Protein AF-A5AD44-F1 (afdb_monomer_lite)

Radius of gyration: 29.24 Å; chains: 1; bounding box: 68×77×28 Å

Organism: Vitis vinifera (NCBI:txid29760)

InterPro domains:
  IPR006569 CID domain [PS51391] (56-116)
  IPR008942 ENTH/VHS [G3DSA:1.25.40.90] (50-111)
  IPR008942 ENTH/VHS [SSF48464] (55-107)
  IPR045154 Protein PCF11-like [PTHR15921] (13-108)

Foldseek 3Di:
DDDDDDDPDDDDDDDDDDDDDDDDDDDDDDPPDDDDPPPPPPPCPPVVVVVVVVVVLVVLLVVLLVLLVVPPDPDPVSVVVNVVSCVVPVVSVVSSVVSVVVSVVVVVVVVVVVVD

pLDDT: mean 72.61, std 21.58, range [38.28, 97.81]

Secondary structure (DSSP, 8-state):
--------------------------------------------THHHHHHHHHHHHHHHHHHHHHHHHH-SS--HHHHHHHHHHHHH-GGGHHHHHHHHHHHHHHHHHHHHHHT-

Sequence (116 aa):
MESSRRSFDRSREPGFKKPRLAEEAERGPNPNGRPLKTNERDVDRDDLGRGLYQQQHQELVTQYKTALAELTFNSKPIITNLTIIAGENLHAAKAIAATVCTNILELCIHRVVVLN

Structure (mmCIF, N/CA/C/O backbone):
data_AF-A5AD44-F1
#
_entry.id   AF-A5AD44-F1
#
loop_
_atom_site.group_PDB
_atom_site.id
_atom_site.type_symbol
_atom_site.label_atom_id
_atom_site.label_alt_id
_atom_site.label_comp_id
_atom_site.label_asym_id
_atom_site.label_entity_id
_atom_site.label_seq_id
_atom_site.pdbx_PDB_ins_code
_atom_site.Cartn_x
_atom_site.Cartn_y
_atom_site.Cartn_z
_atom_site.occupancy
_atom_site.B_iso_or_equiv
_atom_site.auth_seq_id
_atom_site.auth_comp_id
_atom_site.auth_asym_id
_atom_site.auth_atom_id
_atom_site.pdbx_PDB_model_num
ATOM 1 N N . MET A 1 1 ? 33.896 12.992 -11.538 1.00 38.28 1 MET A N 1
ATOM 2 C CA . MET A 1 1 ? 33.923 11.929 -12.552 1.00 38.28 1 MET A CA 1
ATOM 3 C C . MET A 1 1 ? 34.443 10.656 -11.913 1.00 38.28 1 MET A C 1
ATOM 5 O O . MET A 1 1 ? 35.584 10.607 -11.480 1.00 38.28 1 MET A O 1
ATOM 9 N N . GLU A 1 2 ? 33.501 9.733 -11.761 1.00 45.00 2 GLU A N 1
ATOM 10 C CA . GLU A 1 2 ? 33.574 8.272 -11.736 1.00 45.00 2 GLU A CA 1
ATOM 11 C C . GLU A 1 2 ? 34.622 7.541 -10.875 1.00 45.00 2 GLU A C 1
ATOM 13 O O . GLU A 1 2 ? 35.812 7.460 -11.159 1.00 45.00 2 GLU A O 1
ATOM 18 N N . SER A 1 3 ? 34.076 6.855 -9.871 1.00 44.97 3 SER A N 1
ATOM 19 C CA . SER A 1 3 ? 34.615 5.680 -9.188 1.00 44.97 3 SER A CA 1
ATOM 20 C C . SER A 1 3 ? 34.695 4.464 -10.130 1.00 44.97 3 SER A C 1
ATOM 22 O O . SER A 1 3 ? 33.723 4.183 -10.828 1.00 44.97 3 SER A O 1
ATOM 24 N N . SER A 1 4 ? 35.760 3.653 -10.081 1.00 45.88 4 SER A N 1
ATOM 25 C CA . SER A 1 4 ? 35.733 2.277 -10.626 1.00 45.88 4 SER A CA 1
ATOM 26 C C . SER A 1 4 ? 36.839 1.415 -9.993 1.00 45.88 4 SER A C 1
ATOM 28 O O . SER A 1 4 ? 38.015 1.639 -10.240 1.00 45.88 4 SER A O 1
ATOM 30 N N . ARG A 1 5 ? 36.540 0.667 -8.921 1.00 58.41 5 ARG A N 1
ATOM 31 C CA . ARG A 1 5 ? 36.020 -0.722 -8.861 1.00 58.41 5 ARG A CA 1
ATOM 32 C C . ARG A 1 5 ? 37.134 -1.777 -8.923 1.00 58.41 5 ARG A C 1
ATOM 34 O O . ARG A 1 5 ? 37.788 -1.971 -9.938 1.00 58.41 5 ARG A O 1
ATOM 41 N N . ARG A 1 6 ? 37.284 -2.471 -7.787 1.00 56.81 6 ARG A N 1
ATOM 42 C CA . ARG A 1 6 ? 38.096 -3.676 -7.573 1.00 56.81 6 ARG A CA 1
ATOM 43 C C . ARG A 1 6 ? 37.811 -4.714 -8.662 1.00 56.81 6 ARG A C 1
ATOM 45 O O . ARG A 1 6 ? 36.651 -5.052 -8.900 1.00 56.81 6 ARG A O 1
ATOM 52 N N . SER A 1 7 ? 38.867 -5.234 -9.274 1.00 43.31 7 SER A N 1
ATOM 53 C CA . SER A 1 7 ? 38.830 -6.409 -10.137 1.00 43.31 7 SER A CA 1
ATOM 54 C C . SER A 1 7 ? 38.495 -7.647 -9.300 1.00 43.31 7 SER A C 1
ATOM 56 O O . SER A 1 7 ? 39.279 -8.087 -8.465 1.00 43.31 7 SER A O 1
ATOM 58 N N . PHE A 1 8 ? 37.306 -8.205 -9.514 1.00 43.19 8 PHE A N 1
ATOM 59 C CA . PHE A 1 8 ? 37.005 -9.582 -9.137 1.00 43.19 8 PHE A CA 1
ATOM 60 C C . PHE A 1 8 ? 37.371 -10.462 -10.327 1.00 43.19 8 PHE A C 1
ATOM 62 O O . PHE A 1 8 ? 36.639 -10.523 -11.317 1.00 43.19 8 PHE A O 1
ATOM 69 N N . ASP A 1 9 ? 38.544 -11.082 -10.237 1.00 44.28 9 ASP A N 1
ATOM 70 C CA . ASP A 1 9 ? 39.004 -12.068 -11.201 1.00 44.28 9 ASP A CA 1
ATOM 71 C C . ASP A 1 9 ? 38.130 -13.327 -11.106 1.00 44.28 9 ASP A C 1
ATOM 73 O O . ASP A 1 9 ? 37.925 -13.914 -10.040 1.00 44.28 9 ASP A O 1
ATOM 77 N N . ARG A 1 10 ? 37.538 -13.673 -12.246 1.00 45.12 10 ARG A N 1
ATOM 78 C CA . ARG A 1 10 ? 36.700 -14.845 -12.460 1.00 45.12 10 ARG A CA 1
ATOM 79 C C . ARG A 1 10 ? 37.611 -16.032 -12.743 1.00 45.12 10 ARG A C 1
ATOM 81 O O . ARG A 1 10 ? 38.030 -16.203 -13.880 1.00 45.12 10 ARG A O 1
ATOM 88 N N . SER A 1 11 ? 37.796 -16.913 -11.770 1.00 51.59 11 SER A N 1
ATOM 89 C CA . SER A 1 11 ? 38.342 -18.246 -12.036 1.00 51.59 11 SER A CA 1
ATOM 90 C C . SER A 1 11 ? 37.314 -19.313 -11.655 1.00 51.59 11 SER A C 1
ATOM 92 O O . SER A 1 11 ? 37.171 -19.726 -10.508 1.00 51.59 11 SER A O 1
ATOM 94 N N . ARG A 1 12 ? 36.525 -19.676 -12.670 1.00 45.28 12 ARG A N 1
ATOM 95 C CA . ARG A 1 12 ? 35.551 -20.768 -12.729 1.00 45.28 12 ARG A CA 1
ATOM 96 C C . ARG A 1 12 ? 36.293 -22.017 -13.189 1.00 45.28 12 ARG A C 1
ATOM 98 O O . ARG A 1 12 ? 36.702 -22.037 -14.337 1.00 45.28 12 ARG A O 1
ATOM 105 N N . GLU A 1 13 ? 36.365 -23.054 -12.362 1.00 45.06 13 GLU A N 1
ATOM 106 C CA . GLU A 1 13 ? 36.762 -24.403 -12.795 1.00 45.06 13 GLU A CA 1
ATOM 107 C C . GLU A 1 13 ? 35.812 -25.435 -12.144 1.00 45.06 13 GLU A C 1
ATOM 109 O O . GLU A 1 13 ? 35.896 -25.687 -10.939 1.00 45.06 13 GLU A O 1
ATOM 114 N N . PRO A 1 14 ? 34.840 -25.989 -12.898 1.00 42.41 14 PRO A N 1
ATOM 115 C CA . PRO A 1 14 ? 33.915 -27.022 -12.432 1.00 42.41 14 PRO A CA 1
ATOM 116 C C . PRO A 1 14 ? 34.611 -28.381 -12.274 1.00 42.41 14 PRO A C 1
ATOM 118 O O . PRO A 1 14 ? 35.263 -28.877 -13.192 1.00 42.41 14 PRO A O 1
ATOM 121 N N . GLY A 1 15 ? 34.439 -29.006 -11.108 1.00 42.25 15 GLY A N 1
ATOM 122 C CA . GLY A 1 15 ? 35.014 -30.309 -10.787 1.00 42.25 15 GLY A CA 1
ATOM 123 C C . GLY A 1 15 ? 34.499 -31.441 -11.681 1.00 42.25 15 GLY A C 1
ATOM 124 O O . GLY A 1 15 ? 33.310 -31.745 -11.695 1.00 42.25 15 GLY A O 1
ATOM 125 N N . PHE A 1 16 ? 35.422 -32.128 -12.356 1.00 49.94 16 PHE A N 1
ATOM 126 C CA . PHE A 1 16 ? 35.175 -33.396 -13.044 1.00 49.94 16 PHE A CA 1
ATOM 127 C C . PHE A 1 16 ? 36.152 -34.468 -12.548 1.00 49.94 16 PHE A C 1
ATOM 129 O O . PHE A 1 16 ? 37.301 -34.532 -12.988 1.00 49.94 16 PHE A O 1
ATOM 136 N N . LYS A 1 17 ? 35.689 -35.371 -11.673 1.00 52.19 17 LYS A N 1
ATOM 137 C CA . LYS A 1 17 ? 36.353 -36.663 -11.424 1.00 52.19 17 LYS A CA 1
ATOM 138 C C . LYS A 1 17 ? 35.350 -37.825 -11.497 1.00 52.19 17 LYS A C 1
ATOM 140 O O . LYS A 1 17 ? 34.733 -38.198 -10.515 1.00 52.19 17 LYS A O 1
ATOM 145 N N . LYS A 1 18 ? 35.199 -38.301 -12.739 1.00 64.31 18 LYS A N 1
ATOM 146 C CA . LYS A 1 18 ? 35.092 -39.674 -13.290 1.00 64.31 18 LYS A CA 1
ATOM 147 C C . LYS A 1 18 ? 34.491 -40.813 -12.418 1.00 64.31 18 LYS A C 1
ATOM 149 O O . LYS A 1 18 ? 34.998 -41.054 -11.326 1.00 64.31 18 LYS A O 1
ATOM 154 N N . PRO A 1 19 ? 33.546 -41.611 -12.967 1.00 46.31 19 PRO A N 1
ATOM 155 C CA . PRO A 1 19 ? 32.974 -42.809 -12.342 1.00 46.31 19 PRO A CA 1
ATOM 156 C C . PRO A 1 19 ? 33.841 -44.056 -12.601 1.00 46.31 19 PRO A C 1
ATOM 158 O O . PRO A 1 19 ? 34.438 -44.184 -13.673 1.00 46.31 19 PRO A O 1
ATOM 161 N N . ARG A 1 20 ? 33.890 -45.007 -11.659 1.00 44.75 20 ARG A N 1
ATOM 162 C CA . ARG A 1 20 ? 34.383 -46.372 -11.918 1.00 44.75 20 ARG A CA 1
ATOM 163 C C . ARG A 1 20 ? 33.443 -47.416 -11.311 1.00 44.75 20 ARG A C 1
ATOM 165 O O . ARG A 1 20 ? 33.250 -47.454 -10.103 1.00 44.75 20 ARG A O 1
ATOM 172 N N . LEU A 1 21 ? 32.866 -48.207 -12.215 1.00 45.72 21 LEU A N 1
ATOM 173 C CA . LEU A 1 21 ? 32.106 -49.445 -12.033 1.00 45.72 21 LEU A CA 1
ATOM 174 C C . LEU A 1 21 ? 33.069 -50.635 -11.858 1.00 45.72 21 LEU A C 1
ATOM 176 O O . LEU A 1 21 ? 34.051 -50.703 -12.597 1.00 45.72 21 LEU A O 1
ATOM 180 N N . ALA A 1 22 ? 32.747 -51.568 -10.955 1.00 42.91 22 ALA A N 1
ATOM 181 C CA . ALA A 1 22 ? 33.164 -52.976 -10.999 1.00 42.91 22 ALA A CA 1
ATOM 182 C C . ALA A 1 22 ? 32.215 -53.851 -10.135 1.00 42.91 22 ALA A C 1
ATOM 184 O O . ALA A 1 22 ? 32.058 -53.593 -8.943 1.00 42.91 22 ALA A O 1
ATOM 185 N N . GLU A 1 23 ? 31.552 -54.805 -10.808 1.00 42.97 23 GLU A N 1
ATOM 186 C CA . GLU A 1 23 ? 31.097 -56.171 -10.421 1.00 42.97 23 GLU A CA 1
ATOM 187 C C . GLU A 1 23 ? 31.860 -56.834 -9.248 1.00 42.97 23 GLU A C 1
ATOM 189 O O . GLU A 1 23 ? 33.010 -56.485 -9.012 1.00 42.97 23 GLU A O 1
ATOM 194 N N . GLU A 1 24 ? 31.410 -57.859 -8.511 1.00 40.03 24 GLU A N 1
ATOM 195 C CA . GLU A 1 24 ? 30.202 -58.705 -8.398 1.00 40.03 24 GLU A CA 1
ATOM 196 C C . GLU A 1 24 ? 30.371 -59.550 -7.098 1.00 40.03 24 GLU A C 1
ATOM 198 O O . GLU A 1 24 ? 31.501 -59.689 -6.642 1.00 40.03 24 GLU A O 1
ATOM 203 N N . ALA A 1 25 ? 29.274 -60.111 -6.554 1.00 46.88 25 ALA A N 1
ATOM 204 C CA . ALA A 1 25 ? 29.137 -61.297 -5.666 1.00 46.88 25 ALA A CA 1
ATOM 205 C C . ALA A 1 25 ? 30.068 -61.447 -4.425 1.00 46.88 25 ALA A C 1
ATOM 207 O O . ALA A 1 25 ? 31.280 -61.373 -4.492 1.00 46.88 25 ALA A O 1
ATOM 208 N N . GLU A 1 26 ? 29.563 -61.632 -3.200 1.00 41.41 26 GLU A N 1
ATOM 209 C CA . GLU A 1 26 ? 29.094 -62.931 -2.693 1.00 41.41 26 GLU A CA 1
ATOM 210 C C . GLU A 1 26 ? 28.094 -62.751 -1.528 1.00 41.41 26 GLU A C 1
ATOM 212 O O . GLU A 1 26 ? 28.290 -61.951 -0.608 1.00 41.41 26 GLU A O 1
ATOM 217 N N . ARG A 1 27 ? 27.007 -63.530 -1.552 1.00 43.94 27 ARG A N 1
ATOM 218 C CA . ARG A 1 27 ? 25.977 -63.593 -0.503 1.00 43.94 27 ARG A CA 1
ATOM 219 C C . ARG A 1 27 ? 26.483 -64.358 0.722 1.00 43.94 27 ARG A C 1
ATOM 221 O O . ARG A 1 27 ? 26.779 -65.543 0.631 1.00 43.94 27 ARG A O 1
ATOM 228 N N . GLY A 1 28 ? 26.360 -63.747 1.896 1.00 41.28 28 GLY A N 1
ATOM 229 C CA . GLY A 1 28 ? 26.212 -64.464 3.163 1.00 41.28 28 GLY A CA 1
ATOM 230 C C . GLY A 1 28 ? 25.288 -63.685 4.104 1.00 41.28 28 GLY A C 1
ATOM 231 O O . GLY A 1 28 ? 25.696 -62.630 4.585 1.00 41.28 28 GLY A O 1
ATOM 232 N N . PRO A 1 29 ? 24.044 -64.124 4.377 1.00 46.78 29 PRO A N 1
ATOM 233 C CA . PRO A 1 29 ? 23.197 -63.470 5.367 1.00 46.78 29 PRO A CA 1
ATOM 234 C C . PRO A 1 29 ? 23.551 -63.993 6.766 1.00 46.78 29 PRO A C 1
ATOM 236 O O . PRO A 1 29 ? 23.240 -65.132 7.106 1.00 46.78 29 PRO A O 1
ATOM 239 N N . ASN A 1 30 ? 24.194 -63.162 7.589 1.00 57.28 30 ASN A N 1
ATOM 240 C CA . ASN A 1 30 ? 24.348 -63.411 9.025 1.00 57.28 30 ASN A CA 1
ATOM 241 C C . ASN A 1 30 ? 22.998 -63.145 9.733 1.00 57.28 30 ASN A C 1
ATOM 243 O O . ASN A 1 30 ? 22.514 -62.014 9.657 1.00 57.28 30 ASN A O 1
ATOM 247 N N . PRO A 1 31 ? 22.365 -64.121 10.414 1.00 51.62 31 PRO A N 1
ATOM 248 C CA . PRO A 1 31 ? 21.005 -63.948 10.926 1.00 51.62 31 PRO A CA 1
ATOM 249 C C . PRO A 1 31 ? 20.904 -63.253 12.296 1.00 51.62 31 PRO A C 1
ATOM 251 O O . PRO A 1 31 ? 19.791 -63.001 12.750 1.00 51.62 31 PRO A O 1
ATOM 254 N N . ASN A 1 32 ? 22.010 -62.886 12.957 1.00 55.88 32 ASN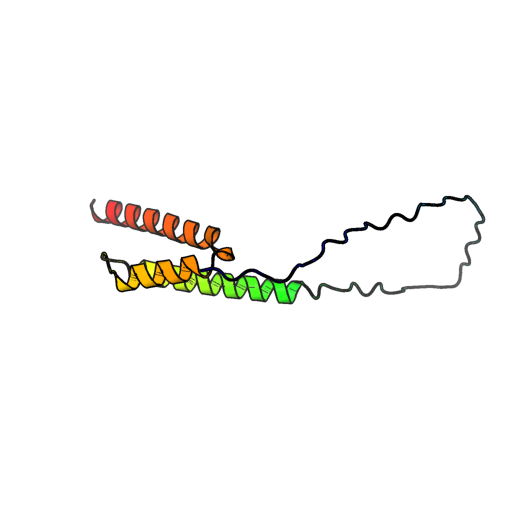 A N 1
ATOM 255 C CA . ASN A 1 32 ? 21.968 -62.434 14.358 1.00 55.88 32 ASN A CA 1
ATOM 256 C C . ASN A 1 32 ? 22.481 -61.002 14.589 1.00 55.88 32 ASN A C 1
ATOM 258 O O . ASN A 1 32 ? 23.492 -60.790 15.253 1.00 55.88 32 ASN A O 1
ATOM 262 N N . GLY A 1 33 ? 21.739 -60.002 14.103 1.00 46.56 33 GLY A N 1
ATOM 263 C CA . GLY A 1 33 ? 22.005 -58.588 14.403 1.00 46.56 33 GLY A CA 1
ATOM 264 C C . GLY A 1 33 ? 20.823 -57.662 14.107 1.00 46.56 33 GLY A C 1
ATOM 265 O O . GLY A 1 33 ? 20.868 -56.860 13.181 1.00 46.56 33 GLY A O 1
ATOM 266 N N . ARG A 1 34 ? 19.736 -57.788 14.871 1.00 53.12 34 ARG A N 1
ATOM 267 C CA . ARG A 1 34 ? 18.627 -56.810 14.935 1.00 53.12 34 ARG A CA 1
ATOM 268 C C . ARG A 1 34 ? 19.097 -55.536 15.683 1.00 53.12 34 ARG A C 1
ATOM 270 O O . ARG A 1 34 ? 19.960 -55.665 16.544 1.00 53.12 34 ARG A O 1
ATOM 277 N N . PRO A 1 35 ? 18.384 -54.397 15.615 1.00 47.78 35 PRO A N 1
ATOM 278 C CA . PRO A 1 35 ? 17.948 -53.607 14.462 1.00 47.78 35 PRO A CA 1
ATOM 279 C C . PRO A 1 35 ? 18.361 -52.116 14.618 1.00 47.78 35 PRO A C 1
ATOM 281 O O . PRO A 1 35 ? 18.909 -51.711 15.635 1.00 47.78 35 PRO A O 1
ATOM 284 N N . LEU A 1 36 ? 17.990 -51.283 13.637 1.00 50.12 36 LEU A N 1
ATOM 285 C CA . LEU A 1 36 ? 17.828 -49.824 13.766 1.00 50.12 36 LEU A CA 1
ATOM 286 C C . LEU A 1 36 ? 19.106 -49.021 14.066 1.00 50.12 36 LEU A C 1
ATOM 288 O O . LEU A 1 36 ? 19.324 -48.532 15.170 1.00 50.12 36 LEU A O 1
ATOM 292 N N . LYS A 1 37 ? 19.855 -48.695 13.009 1.00 46.84 37 LYS A N 1
ATOM 293 C CA . LYS A 1 37 ? 20.321 -47.310 12.910 1.00 46.84 37 LYS A CA 1
ATOM 294 C C . LYS A 1 37 ? 19.100 -46.498 12.515 1.00 46.84 37 LYS A C 1
ATOM 296 O O . LYS A 1 37 ? 18.672 -46.516 11.363 1.00 46.84 37 LYS A O 1
ATOM 301 N N . THR A 1 38 ? 18.481 -45.887 13.517 1.00 50.81 38 THR A N 1
ATOM 302 C CA . THR A 1 38 ? 17.608 -44.740 13.332 1.00 50.81 38 THR A CA 1
ATOM 303 C C . THR A 1 38 ? 18.382 -43.795 12.423 1.00 50.81 38 THR A C 1
ATOM 305 O O . THR A 1 38 ? 19.367 -43.196 12.844 1.00 50.81 38 THR A O 1
ATOM 308 N N . ASN A 1 39 ? 17.998 -43.713 11.150 1.00 51.91 39 ASN A N 1
ATOM 309 C CA . ASN A 1 39 ? 18.212 -42.481 10.419 1.00 51.91 39 ASN A CA 1
ATOM 310 C C . ASN A 1 39 ? 17.363 -41.483 11.194 1.00 51.91 39 ASN A C 1
ATOM 312 O O . ASN A 1 39 ? 16.147 -41.404 10.994 1.00 51.91 39 ASN A O 1
ATOM 316 N N . GLU A 1 40 ? 17.987 -40.843 12.181 1.00 49.81 40 GLU A N 1
ATOM 317 C CA . GLU A 1 40 ? 17.534 -39.579 12.718 1.00 49.81 40 GLU A CA 1
ATOM 318 C C . GLU A 1 40 ? 17.407 -38.709 11.484 1.00 49.81 40 GLU A C 1
ATOM 320 O O . GLU A 1 40 ? 18.386 -38.272 10.883 1.00 49.81 40 GLU A O 1
ATOM 325 N N . ARG A 1 41 ? 16.172 -38.655 10.987 1.00 56.88 41 ARG A N 1
ATOM 326 C CA . ARG A 1 41 ? 15.763 -37.708 9.979 1.00 56.88 41 ARG A CA 1
ATOM 327 C C . ARG A 1 41 ? 16.205 -36.385 10.572 1.00 56.88 41 ARG A C 1
ATOM 329 O O . ARG A 1 41 ? 15.685 -35.988 11.611 1.00 56.88 41 ARG A O 1
ATOM 336 N N . ASP A 1 42 ? 17.225 -35.798 9.966 1.00 51.66 42 ASP A N 1
ATOM 337 C CA . ASP A 1 42 ? 17.549 -34.392 10.094 1.00 51.66 42 ASP A CA 1
ATOM 338 C C . ASP A 1 42 ? 16.285 -33.673 9.612 1.00 51.66 42 ASP A C 1
ATOM 340 O O . ASP A 1 42 ? 16.067 -33.462 8.420 1.00 51.66 42 ASP A O 1
ATOM 344 N N . VAL A 1 43 ? 15.317 -33.528 10.521 1.00 60.03 43 VAL A N 1
ATOM 345 C CA . VAL A 1 43 ? 14.073 -32.820 10.267 1.00 60.03 43 VAL A CA 1
ATOM 346 C C . VAL A 1 43 ? 14.461 -31.356 10.324 1.00 60.03 43 VAL A C 1
ATOM 348 O O . VAL A 1 43 ? 14.458 -30.730 11.377 1.00 60.03 43 VAL A O 1
ATOM 351 N N . ASP A 1 44 ? 14.885 -30.888 9.158 1.00 56.50 44 ASP A N 1
ATOM 352 C CA . ASP A 1 44 ? 14.490 -29.611 8.590 1.00 56.50 44 ASP A CA 1
ATOM 353 C C . ASP A 1 44 ? 14.709 -28.414 9.526 1.00 56.50 44 ASP A C 1
ATOM 355 O O . ASP A 1 44 ? 13.792 -27.810 10.081 1.00 56.50 44 ASP A O 1
ATOM 359 N N . ARG A 1 45 ? 15.981 -28.032 9.671 1.00 56.47 45 ARG A N 1
ATOM 360 C CA . ARG A 1 45 ? 16.365 -26.725 10.225 1.00 56.47 45 ARG A CA 1
ATOM 361 C C . ARG A 1 45 ? 15.838 -25.557 9.369 1.00 56.47 45 ARG A C 1
ATOM 363 O O . ARG A 1 45 ? 15.821 -24.417 9.835 1.00 56.47 45 ARG A O 1
ATOM 370 N N . ASP A 1 46 ? 15.419 -25.838 8.138 1.00 58.19 46 ASP A N 1
ATOM 371 C CA . ASP A 1 46 ? 14.934 -24.882 7.146 1.00 58.19 46 ASP A CA 1
ATOM 372 C C . ASP A 1 46 ? 13.467 -24.438 7.373 1.00 58.19 46 ASP A C 1
ATOM 374 O O . ASP A 1 46 ? 13.099 -23.330 6.963 1.00 58.19 46 ASP A O 1
ATOM 378 N N . ASP A 1 47 ? 12.650 -25.215 8.097 1.00 60.50 47 ASP A N 1
ATOM 379 C CA . ASP A 1 47 ? 11.235 -24.915 8.388 1.00 60.50 47 ASP A CA 1
ATOM 380 C C . ASP A 1 47 ? 11.053 -23.674 9.283 1.00 60.50 47 ASP A C 1
ATOM 382 O O . ASP A 1 47 ? 10.245 -22.788 8.987 1.00 60.50 47 ASP A O 1
ATOM 386 N N . LEU A 1 48 ? 11.889 -23.524 10.319 1.00 67.94 48 LEU A N 1
ATOM 387 C CA . LEU A 1 48 ? 11.860 -22.353 11.211 1.00 67.94 48 LEU A CA 1
ATOM 388 C C . LEU A 1 48 ? 12.215 -21.055 10.474 1.00 67.94 48 LEU A C 1
ATOM 390 O O . LEU A 1 48 ? 11.639 -19.998 10.743 1.00 67.94 48 LEU A O 1
ATOM 394 N N . GLY A 1 49 ? 13.151 -21.135 9.524 1.00 69.88 49 GLY A N 1
ATOM 395 C CA . GLY A 1 49 ? 13.502 -20.009 8.664 1.00 69.88 49 GLY A CA 1
ATOM 396 C C . GLY A 1 49 ? 12.333 -19.632 7.760 1.00 69.88 49 GLY A C 1
ATOM 397 O O . GLY A 1 49 ? 11.965 -18.460 7.674 1.00 69.88 49 GLY A O 1
ATOM 398 N N . ARG A 1 50 ? 11.696 -20.629 7.140 1.00 73.00 50 ARG A N 1
ATOM 399 C CA . ARG A 1 50 ? 10.548 -20.438 6.245 1.00 73.00 50 ARG A CA 1
ATOM 400 C C . ARG A 1 50 ? 9.357 -19.786 6.948 1.00 73.00 50 ARG A C 1
ATOM 402 O O . ARG A 1 50 ? 8.748 -18.885 6.369 1.00 73.00 50 ARG A O 1
ATOM 409 N N . GLY A 1 51 ? 9.077 -20.183 8.188 1.00 78.56 51 GLY A N 1
ATOM 410 C CA . GLY A 1 51 ? 8.024 -19.585 9.009 1.00 78.56 51 GLY A CA 1
ATOM 411 C C . GLY A 1 51 ? 8.264 -18.101 9.302 1.00 78.56 51 GLY A C 1
ATOM 412 O O . GLY A 1 51 ? 7.348 -17.292 9.163 1.00 78.56 51 GLY A O 1
ATOM 413 N N . LEU A 1 52 ? 9.505 -17.713 9.615 1.00 77.88 52 LEU A N 1
ATOM 414 C CA . LEU A 1 52 ? 9.843 -16.322 9.940 1.00 77.88 52 LEU A CA 1
ATOM 415 C C . LEU A 1 52 ? 9.689 -15.383 8.732 1.00 77.88 52 LEU A C 1
ATOM 417 O O . LEU A 1 52 ? 9.116 -14.301 8.854 1.00 77.88 52 LEU A O 1
ATOM 421 N N . TYR A 1 53 ? 10.134 -15.819 7.547 1.00 81.19 53 TYR A N 1
ATOM 422 C CA . TYR A 1 53 ? 9.953 -15.054 6.306 1.00 81.19 53 TYR A CA 1
ATOM 423 C C . TYR A 1 53 ? 8.478 -14.938 5.911 1.00 81.19 53 TYR A C 1
ATOM 425 O O . TYR A 1 53 ? 8.050 -13.898 5.409 1.00 81.19 53 TYR A O 1
ATOM 433 N N . GLN A 1 54 ? 7.686 -15.988 6.141 1.00 83.69 54 GLN A N 1
ATOM 434 C CA . GLN A 1 54 ? 6.243 -15.944 5.907 1.00 83.69 54 GLN A CA 1
ATOM 435 C C . GLN A 1 54 ? 5.538 -14.989 6.872 1.00 83.69 54 GLN A C 1
ATOM 437 O O . GLN A 1 54 ? 4.662 -14.240 6.439 1.00 83.69 54 GLN A O 1
ATOM 442 N N . GLN A 1 55 ? 5.949 -14.961 8.141 1.00 86.19 55 GLN A N 1
ATOM 443 C CA . GLN A 1 55 ? 5.397 -14.041 9.130 1.00 86.19 55 GLN A CA 1
ATOM 444 C C . GLN A 1 55 ? 5.718 -12.582 8.779 1.00 86.19 55 GLN A C 1
ATOM 446 O O . GLN A 1 55 ? 4.803 -11.765 8.697 1.00 86.19 55 GLN A O 1
ATOM 451 N N . GLN A 1 56 ? 6.981 -12.266 8.468 1.00 88.69 56 GLN A N 1
ATOM 452 C CA . GLN A 1 56 ? 7.381 -10.922 8.026 1.00 88.69 56 GLN A CA 1
ATOM 453 C C . GLN A 1 56 ? 6.626 -10.488 6.762 1.00 88.69 56 GLN A C 1
ATOM 455 O O . GLN A 1 56 ? 6.176 -9.347 6.651 1.00 88.69 56 GLN A O 1
ATOM 460 N N . HIS A 1 57 ? 6.436 -11.410 5.816 1.00 90.88 57 HIS A N 1
ATOM 461 C CA . HIS A 1 57 ? 5.655 -11.151 4.611 1.00 90.88 57 HIS A CA 1
ATOM 462 C C . HIS A 1 57 ? 4.184 -10.842 4.928 1.00 90.88 57 HIS A C 1
ATOM 464 O O . HIS A 1 57 ? 3.601 -9.926 4.347 1.00 90.88 57 HIS A O 1
ATOM 470 N N . GLN A 1 58 ? 3.577 -11.581 5.855 1.00 93.06 58 GLN A N 1
ATOM 471 C CA . GLN A 1 58 ? 2.188 -11.376 6.257 1.00 93.06 58 GLN A CA 1
ATOM 472 C C . GLN A 1 58 ? 1.991 -10.055 7.014 1.00 93.06 58 GLN A C 1
ATOM 474 O O . GLN A 1 58 ? 1.008 -9.348 6.770 1.00 93.06 58 GLN A O 1
ATOM 479 N N . GLU A 1 59 ? 2.924 -9.696 7.895 1.00 94.50 59 GLU A N 1
ATOM 480 C CA . GLU A 1 59 ? 2.918 -8.419 8.616 1.00 94.50 59 GLU A CA 1
ATOM 481 C C . GLU A 1 59 ? 3.011 -7.239 7.641 1.00 94.50 59 GLU A C 1
ATOM 483 O O . GLU A 1 59 ? 2.191 -6.319 7.707 1.00 94.50 59 GLU A O 1
ATOM 488 N N . LEU A 1 60 ? 3.919 -7.315 6.661 1.00 95.31 60 LEU A N 1
ATOM 489 C CA . LEU A 1 60 ? 4.057 -6.318 5.597 1.00 95.31 60 LEU A CA 1
ATOM 490 C C . LEU A 1 60 ? 2.757 -6.144 4.798 1.00 95.31 60 LEU A C 1
ATOM 492 O O . LEU A 1 60 ? 2.294 -5.022 4.591 1.00 95.31 60 LEU A O 1
ATOM 496 N N . VAL A 1 61 ? 2.151 -7.247 4.350 1.00 95.19 61 VAL A N 1
ATOM 497 C CA . VAL A 1 61 ? 0.892 -7.207 3.588 1.00 95.19 61 VAL A CA 1
ATOM 498 C C . VAL A 1 61 ? -0.236 -6.605 4.428 1.00 95.19 61 VAL A C 1
ATOM 500 O O . VAL A 1 61 ? -1.034 -5.819 3.915 1.00 95.19 61 VAL A O 1
ATOM 503 N N . THR A 1 62 ? -0.282 -6.919 5.723 1.00 95.88 62 THR A N 1
ATOM 504 C CA . THR A 1 62 ? -1.278 -6.365 6.651 1.00 95.88 62 THR A CA 1
ATOM 505 C C . THR A 1 62 ? -1.103 -4.857 6.810 1.00 95.88 62 THR A C 1
ATOM 507 O O . THR A 1 62 ? -2.074 -4.115 6.667 1.00 95.88 62 THR A O 1
ATOM 510 N N . GLN A 1 63 ? 0.128 -4.385 7.021 1.00 95.50 63 GLN A N 1
ATOM 511 C CA . GLN A 1 63 ? 0.436 -2.955 7.099 1.00 95.50 63 GLN A CA 1
ATOM 512 C C . GLN A 1 63 ? 0.040 -2.224 5.810 1.00 95.50 63 GLN A C 1
ATOM 514 O O . GLN A 1 63 ? -0.596 -1.169 5.860 1.00 95.50 63 GLN A O 1
ATOM 519 N N . TYR A 1 64 ? 0.370 -2.809 4.656 1.00 96.88 64 TYR A N 1
ATOM 520 C CA . TYR A 1 64 ? 0.033 -2.248 3.351 1.00 96.88 64 TYR A CA 1
ATOM 521 C C . TYR A 1 64 ? -1.485 -2.150 3.149 1.00 96.88 64 TYR A C 1
ATOM 523 O O . TYR A 1 64 ? -1.989 -1.134 2.668 1.00 96.88 64 TYR A O 1
ATOM 531 N N . LYS A 1 65 ? -2.229 -3.183 3.564 1.00 94.75 65 LYS A N 1
ATOM 532 C CA . LYS A 1 65 ? -3.695 -3.208 3.500 1.00 94.75 65 LYS A CA 1
ATOM 533 C C . LYS A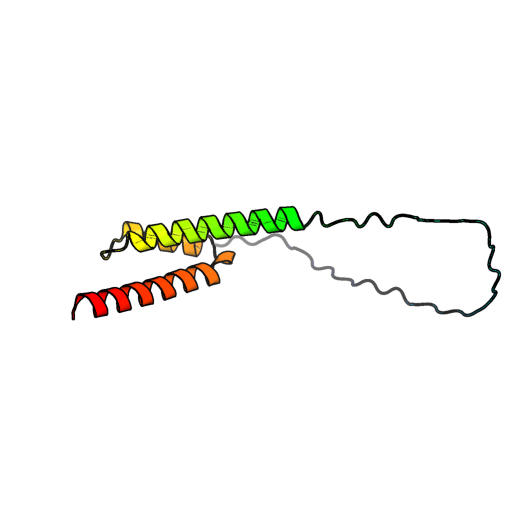 1 65 ? -4.326 -2.136 4.392 1.00 94.75 65 LYS A C 1
ATOM 535 O O . LYS A 1 65 ? -5.250 -1.460 3.947 1.00 94.75 65 LYS A O 1
ATOM 540 N N . THR A 1 66 ? -3.820 -1.943 5.609 1.00 94.94 66 THR A N 1
ATOM 541 C CA . THR A 1 66 ? -4.311 -0.894 6.518 1.00 94.94 66 THR A CA 1
ATOM 542 C C . THR A 1 66 ? -4.084 0.499 5.934 1.00 94.94 66 THR A C 1
ATOM 544 O O . THR A 1 66 ? -5.028 1.279 5.848 1.00 94.94 66 THR A O 1
ATOM 547 N N . ALA A 1 67 ? -2.878 0.789 5.437 1.00 94.75 67 ALA A N 1
ATOM 548 C CA . ALA A 1 67 ? -2.576 2.080 4.815 1.00 94.75 67 ALA A CA 1
ATOM 549 C C . ALA A 1 67 ? -3.409 2.336 3.539 1.00 94.75 67 ALA A C 1
ATOM 551 O O . ALA A 1 67 ? -3.782 3.473 3.253 1.00 94.75 67 ALA A O 1
ATOM 552 N N . LEU A 1 68 ? -3.747 1.285 2.779 1.00 94.44 68 LEU A N 1
ATOM 553 C CA . LEU A 1 68 ? -4.681 1.384 1.652 1.00 94.44 68 LEU A CA 1
ATOM 554 C C . LEU A 1 68 ? -6.114 1.710 2.090 1.00 94.44 68 LEU A C 1
ATOM 556 O O . LEU A 1 68 ? -6.788 2.467 1.395 1.00 94.44 68 LEU A O 1
ATOM 560 N N . ALA A 1 69 ? -6.583 1.170 3.217 1.00 91.56 69 ALA A N 1
ATOM 561 C CA . ALA A 1 69 ? -7.917 1.468 3.742 1.00 91.56 69 ALA A CA 1
ATOM 562 C C . ALA A 1 69 ? -8.050 2.936 4.190 1.00 91.56 69 ALA A C 1
ATOM 564 O O . ALA A 1 69 ? -9.122 3.528 4.079 1.00 91.56 69 ALA A O 1
ATOM 565 N N . GLU A 1 70 ? -6.952 3.549 4.639 1.00 91.81 70 GLU A N 1
ATOM 566 C CA . GLU A 1 70 ? -6.893 4.976 4.977 1.00 91.81 70 GLU A CA 1
ATOM 567 C C . GLU A 1 70 ? -6.878 5.887 3.734 1.00 91.81 70 GLU A C 1
ATOM 569 O O . GLU A 1 70 ? -7.199 7.077 3.832 1.00 91.81 70 GLU A O 1
ATOM 574 N N . LEU A 1 71 ? -6.563 5.346 2.548 1.00 91.75 71 LEU A N 1
ATOM 575 C CA . LEU A 1 71 ? -6.528 6.073 1.275 1.00 91.75 71 LEU A CA 1
ATOM 576 C C . LEU A 1 71 ? -7.944 6.319 0.716 1.00 91.75 71 LEU A C 1
ATOM 578 O O . LEU A 1 71 ? -8.311 5.883 -0.374 1.00 91.75 71 LEU A O 1
ATOM 582 N N . THR A 1 72 ? -8.753 7.049 1.478 1.00 88.25 72 THR A N 1
ATOM 583 C CA . THR A 1 72 ? -10.133 7.425 1.124 1.00 88.25 72 THR A CA 1
ATOM 584 C C . THR A 1 72 ? -10.199 8.637 0.188 1.00 88.25 72 THR A C 1
ATOM 586 O O . THR A 1 72 ? -11.141 8.782 -0.593 1.00 88.25 72 THR A O 1
ATOM 589 N N . PHE A 1 73 ? -9.175 9.491 0.232 1.00 86.31 73 PHE A N 1
ATOM 590 C CA . PHE A 1 73 ? -8.957 10.629 -0.657 1.00 86.31 73 PHE A CA 1
ATOM 591 C C . PHE A 1 73 ? -7.515 10.618 -1.173 1.00 86.31 73 PHE A C 1
ATOM 593 O O . PHE A 1 73 ? -6.648 9.947 -0.613 1.00 86.31 73 PHE A O 1
ATOM 600 N N . ASN A 1 74 ? -7.240 11.361 -2.250 1.00 91.62 74 ASN A N 1
ATOM 601 C CA . ASN A 1 74 ? -5.898 11.454 -2.826 1.00 91.62 74 ASN A CA 1
ATOM 602 C C . ASN A 1 74 ? -4.944 12.150 -1.837 1.00 91.62 74 ASN A C 1
ATOM 604 O O . ASN A 1 74 ? -4.840 13.375 -1.795 1.00 91.62 74 ASN A O 1
ATOM 608 N N . SER A 1 75 ? -4.296 11.348 -0.997 1.00 95.50 75 SER A N 1
ATOM 609 C CA . SER A 1 75 ? -3.442 11.810 0.087 1.00 95.50 75 SER A CA 1
ATOM 610 C C . SER A 1 75 ? -1.984 11.575 -0.274 1.00 95.50 75 SER A C 1
ATOM 612 O O . SER A 1 75 ? -1.502 10.442 -0.269 1.00 95.50 75 SER A O 1
ATOM 614 N N . LYS A 1 76 ? -1.260 12.665 -0.558 1.00 95.94 76 LYS A N 1
ATOM 615 C CA . LYS A 1 76 ? 0.186 12.626 -0.820 1.00 95.94 76 LYS A CA 1
ATOM 616 C C . LYS A 1 76 ? 0.981 11.860 0.250 1.00 95.94 76 LYS A C 1
ATOM 618 O O . LYS A 1 76 ? 1.761 11.008 -0.155 1.00 95.94 76 LYS A O 1
ATOM 623 N N . PRO A 1 77 ? 0.814 12.082 1.572 1.00 96.56 77 PRO A N 1
ATOM 624 C CA . PRO A 1 77 ? 1.609 11.358 2.568 1.00 96.56 77 PRO A CA 1
ATOM 625 C C . PRO A 1 77 ? 1.330 9.849 2.577 1.00 96.56 77 PRO A C 1
ATOM 627 O O . PRO A 1 77 ? 2.266 9.065 2.716 1.00 96.56 77 PRO A O 1
ATOM 630 N N . ILE A 1 78 ? 0.076 9.434 2.364 1.00 95.38 78 ILE A N 1
ATOM 631 C CA . ILE A 1 78 ? -0.288 8.009 2.327 1.00 95.38 78 ILE A CA 1
ATOM 632 C C . ILE A 1 78 ? 0.272 7.356 1.061 1.00 95.38 78 ILE A C 1
ATOM 634 O O . ILE A 1 78 ? 0.894 6.300 1.142 1.00 95.38 78 ILE A O 1
ATOM 638 N N . ILE A 1 79 ? 0.128 8.009 -0.097 1.00 96.69 79 ILE A N 1
ATOM 639 C CA . ILE A 1 79 ? 0.696 7.525 -1.363 1.00 96.69 79 ILE A CA 1
ATOM 640 C C . ILE A 1 79 ? 2.215 7.394 -1.241 1.00 96.69 79 ILE A C 1
ATOM 642 O O . ILE A 1 79 ? 2.759 6.343 -1.566 1.00 96.69 79 ILE A O 1
ATOM 646 N N . THR A 1 80 ? 2.894 8.420 -0.721 1.00 97.81 80 THR A N 1
ATOM 647 C CA . THR A 1 80 ? 4.344 8.381 -0.505 1.00 97.81 80 THR A CA 1
ATOM 648 C C . THR A 1 80 ? 4.734 7.191 0.369 1.00 97.81 80 THR A C 1
ATOM 650 O O . THR A 1 80 ? 5.594 6.412 -0.038 1.00 97.81 80 THR A O 1
ATOM 653 N N . ASN A 1 81 ? 4.064 6.985 1.508 1.00 97.56 81 ASN A N 1
ATOM 654 C CA . ASN A 1 81 ? 4.337 5.851 2.394 1.00 97.56 81 ASN A CA 1
ATOM 655 C C . ASN A 1 81 ? 4.163 4.500 1.676 1.00 97.56 81 ASN A C 1
ATOM 657 O O . ASN A 1 81 ? 5.070 3.670 1.676 1.00 97.56 8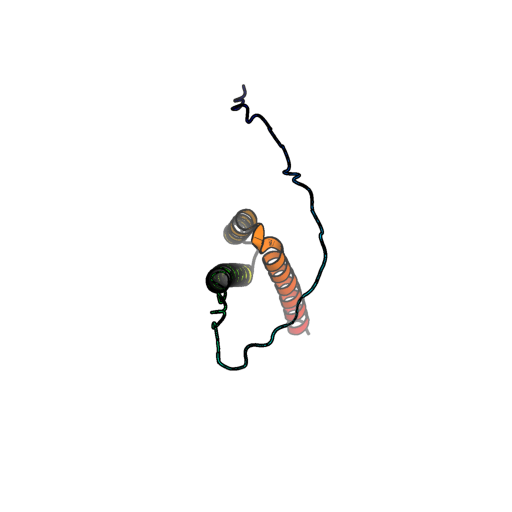1 ASN A O 1
ATOM 661 N N . LEU A 1 82 ? 3.039 4.310 0.977 1.00 96.88 82 LEU A N 1
ATOM 662 C CA . LEU A 1 82 ? 2.769 3.097 0.199 1.00 96.88 82 LEU A CA 1
ATOM 663 C C . LEU A 1 82 ? 3.842 2.848 -0.872 1.00 96.88 82 LEU A C 1
ATOM 665 O O . LEU A 1 82 ? 4.258 1.708 -1.080 1.00 96.88 82 LEU A O 1
ATOM 669 N N . THR A 1 83 ? 4.309 3.897 -1.553 1.00 97.25 83 THR A N 1
ATOM 670 C CA . THR A 1 83 ? 5.339 3.762 -2.595 1.00 97.25 83 THR A CA 1
ATOM 671 C C . THR A 1 83 ? 6.729 3.471 -2.034 1.00 97.25 83 THR A C 1
ATOM 673 O O . THR A 1 83 ? 7.461 2.700 -2.651 1.00 97.25 83 THR A O 1
ATOM 676 N N . ILE A 1 84 ? 7.077 4.013 -0.861 1.00 97.19 84 ILE A N 1
ATOM 677 C CA . ILE A 1 84 ? 8.330 3.687 -0.164 1.00 97.19 84 ILE A CA 1
ATOM 678 C C . ILE A 1 84 ? 8.320 2.209 0.232 1.00 97.19 84 ILE A C 1
ATOM 680 O O . ILE A 1 84 ? 9.208 1.465 -0.180 1.00 97.19 84 ILE A O 1
ATOM 684 N N . ILE A 1 85 ? 7.261 1.753 0.914 1.00 95.81 85 ILE A N 1
ATOM 685 C CA . ILE A 1 85 ? 7.126 0.356 1.354 1.00 95.81 85 ILE A CA 1
ATOM 686 C C . ILE A 1 85 ? 7.209 -0.606 0.159 1.00 95.81 85 ILE A C 1
ATOM 688 O O . ILE A 1 85 ?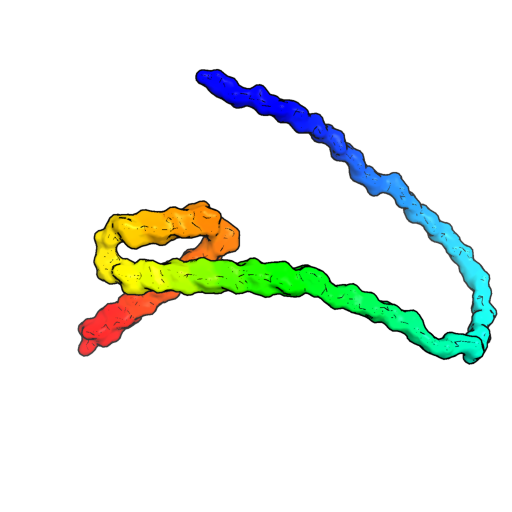 7.912 -1.618 0.220 1.00 95.81 85 ILE A O 1
ATOM 692 N N . ALA A 1 86 ? 6.522 -0.291 -0.943 1.00 96.75 86 ALA A N 1
ATOM 693 C CA . ALA A 1 86 ? 6.564 -1.108 -2.155 1.00 96.75 86 ALA A CA 1
ATOM 694 C C . ALA A 1 86 ? 7.954 -1.117 -2.818 1.00 96.75 86 ALA A C 1
ATOM 696 O O . ALA A 1 86 ? 8.382 -2.157 -3.319 1.00 96.75 86 ALA A O 1
ATOM 697 N N . GLY A 1 87 ? 8.657 0.019 -2.811 1.00 96.81 87 GLY A N 1
ATOM 698 C CA . GLY A 1 87 ? 10.003 0.145 -3.369 1.00 96.81 87 GLY A CA 1
ATOM 699 C C . GLY A 1 87 ? 11.064 -0.615 -2.571 1.00 96.81 87 GLY A C 1
ATOM 700 O O . GLY A 1 87 ? 11.976 -1.193 -3.160 1.00 96.81 87 GLY A O 1
ATOM 701 N N . GLU A 1 88 ? 10.929 -0.665 -1.248 1.00 96.38 88 GLU A N 1
ATOM 702 C CA . GLU A 1 88 ? 11.863 -1.362 -0.355 1.00 96.38 88 GLU A CA 1
ATOM 703 C C . GLU A 1 88 ? 11.626 -2.883 -0.328 1.00 96.38 88 GLU A C 1
ATOM 705 O O . GLU A 1 88 ? 12.567 -3.665 -0.176 1.00 96.38 88 GLU A O 1
ATOM 710 N N . ASN A 1 89 ? 10.384 -3.330 -0.548 1.00 95.50 89 ASN A N 1
ATOM 711 C CA . ASN A 1 89 ? 9.983 -4.734 -0.417 1.00 95.50 89 ASN A CA 1
ATOM 712 C C . ASN A 1 89 ? 9.676 -5.403 -1.765 1.00 95.50 89 ASN A C 1
ATOM 714 O O . ASN A 1 89 ? 8.639 -6.047 -1.947 1.00 95.50 89 ASN A O 1
ATOM 718 N N . LEU A 1 90 ? 10.613 -5.314 -2.715 1.00 93.75 90 LEU A N 1
ATOM 719 C CA . LEU A 1 90 ? 10.459 -5.905 -4.056 1.00 93.75 90 LEU A CA 1
ATOM 720 C C . LEU A 1 90 ? 10.194 -7.420 -4.033 1.00 93.75 90 LEU A C 1
ATOM 722 O O . LEU A 1 90 ? 9.472 -7.941 -4.881 1.00 93.75 90 LEU A O 1
ATOM 726 N N . HIS A 1 91 ? 10.725 -8.131 -3.037 1.00 92.94 91 HIS A N 1
ATOM 727 C CA . HIS A 1 91 ? 10.488 -9.564 -2.845 1.00 92.94 91 HIS A CA 1
ATOM 728 C C . HIS A 1 91 ? 9.007 -9.892 -2.561 1.00 92.94 91 HIS A C 1
ATOM 730 O O . HIS A 1 91 ? 8.550 -10.992 -2.865 1.00 92.94 91 HIS A O 1
ATOM 736 N N . ALA A 1 92 ? 8.240 -8.931 -2.036 1.00 94.06 92 ALA A N 1
ATOM 737 C CA . ALA A 1 92 ? 6.811 -9.051 -1.758 1.00 94.06 92 ALA A CA 1
ATOM 738 C C . ALA A 1 92 ? 5.918 -8.407 -2.836 1.00 94.06 92 ALA A C 1
ATOM 740 O O . ALA A 1 92 ? 4.693 -8.411 -2.694 1.00 94.06 92 ALA A O 1
ATOM 741 N N . ALA A 1 93 ? 6.494 -7.895 -3.931 1.00 94.19 93 ALA A N 1
ATOM 742 C CA . ALA A 1 93 ? 5.780 -7.112 -4.943 1.00 94.19 93 ALA A CA 1
ATOM 743 C C . ALA A 1 93 ? 4.519 -7.807 -5.481 1.00 94.19 93 ALA A C 1
ATOM 745 O O . ALA A 1 93 ? 3.493 -7.161 -5.679 1.00 94.19 93 ALA A O 1
ATOM 746 N N . LYS A 1 94 ? 4.560 -9.135 -5.663 1.00 95.44 94 LYS A N 1
ATOM 747 C CA . LYS A 1 94 ? 3.401 -9.913 -6.126 1.00 95.44 94 LYS A CA 1
ATOM 748 C C . LYS A 1 94 ? 2.217 -9.832 -5.155 1.00 95.44 94 LYS A C 1
ATOM 750 O O . LYS A 1 94 ? 1.084 -9.662 -5.595 1.00 95.44 94 LYS A O 1
ATOM 755 N N . ALA A 1 95 ? 2.472 -9.949 -3.854 1.00 94.88 95 ALA A N 1
ATOM 756 C CA . ALA A 1 95 ? 1.429 -9.877 -2.833 1.00 94.88 95 ALA A CA 1
ATOM 757 C C . ALA A 1 95 ? 0.905 -8.445 -2.661 1.00 94.88 95 ALA A C 1
ATOM 759 O O . ALA A 1 95 ? -0.302 -8.239 -2.533 1.00 94.88 95 ALA A O 1
ATOM 760 N N . ILE A 1 96 ? 1.798 -7.453 -2.737 1.00 96.19 96 ILE A N 1
ATOM 761 C CA . ILE A 1 96 ? 1.435 -6.031 -2.701 1.00 96.19 96 ILE A CA 1
ATOM 762 C C . ILE A 1 96 ? 0.518 -5.688 -3.883 1.00 96.19 96 ILE A C 1
ATOM 764 O O . ILE A 1 96 ? -0.569 -5.151 -3.681 1.00 96.19 96 ILE A O 1
ATOM 768 N N . ALA A 1 97 ? 0.899 -6.069 -5.106 1.00 96.81 97 ALA A N 1
ATOM 769 C CA . ALA A 1 97 ? 0.090 -5.839 -6.302 1.00 96.81 97 ALA A CA 1
ATOM 770 C C . ALA A 1 97 ? -1.282 -6.521 -6.208 1.00 96.81 97 ALA A C 1
ATOM 772 O O . ALA A 1 97 ? -2.298 -5.891 -6.493 1.00 96.81 97 ALA A O 1
ATOM 773 N N . ALA A 1 98 ? -1.326 -7.775 -5.746 1.00 96.12 98 ALA A N 1
ATOM 774 C CA . ALA A 1 98 ? -2.586 -8.475 -5.514 1.00 96.12 98 ALA A CA 1
ATOM 775 C C . ALA A 1 98 ? -3.478 -7.725 -4.510 1.00 96.1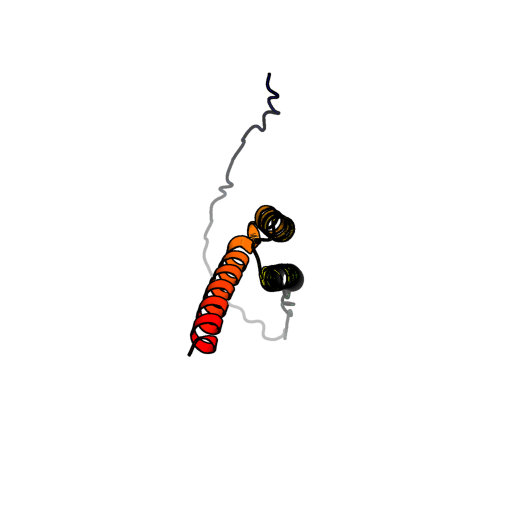2 98 ALA A C 1
ATOM 777 O O . ALA A 1 98 ? -4.663 -7.547 -4.766 1.00 96.12 98 ALA A O 1
ATOM 778 N N . THR A 1 99 ? -2.904 -7.221 -3.414 1.00 95.69 99 THR A N 1
ATOM 779 C CA . THR A 1 99 ? -3.632 -6.448 -2.394 1.00 95.69 99 THR A CA 1
ATOM 780 C C . THR A 1 99 ? -4.212 -5.155 -2.970 1.00 95.69 99 THR A C 1
ATOM 782 O O . THR A 1 99 ? -5.378 -4.849 -2.727 1.00 95.69 99 THR A O 1
ATOM 785 N N . VAL A 1 100 ? -3.439 -4.424 -3.782 1.00 95.75 100 VAL A N 1
ATOM 786 C CA . VAL A 1 100 ? -3.910 -3.214 -4.479 1.00 95.75 100 VAL A CA 1
ATOM 787 C C . VAL A 1 100 ? -5.060 -3.545 -5.427 1.00 95.75 100 VAL A C 1
ATOM 789 O O . VAL A 1 100 ? -6.100 -2.891 -5.377 1.00 95.75 100 VAL A O 1
ATOM 792 N N . CYS A 1 101 ? -4.899 -4.567 -6.271 1.00 96.00 101 CYS A N 1
ATOM 793 C CA . CYS A 1 101 ? -5.932 -4.994 -7.212 1.00 96.00 101 CYS A CA 1
ATOM 794 C C . CYS A 1 101 ? -7.227 -5.390 -6.496 1.00 96.00 101 CYS A C 1
ATOM 796 O O . CYS A 1 101 ? -8.298 -4.927 -6.883 1.00 96.00 101 CYS A O 1
ATOM 798 N N . THR A 1 102 ? -7.133 -6.191 -5.432 1.00 94.00 102 THR A N 1
ATOM 799 C CA . THR A 1 102 ? -8.293 -6.577 -4.620 1.00 94.00 102 THR A CA 1
ATOM 800 C C . THR A 1 102 ? -8.976 -5.354 -4.015 1.00 94.00 102 THR A C 1
ATOM 802 O O . THR A 1 102 ? -10.189 -5.226 -4.139 1.00 94.00 102 THR A O 1
ATOM 805 N N . ASN A 1 103 ? -8.216 -4.412 -3.448 1.00 92.19 103 ASN A N 1
ATOM 806 C CA . ASN A 1 103 ? -8.777 -3.187 -2.873 1.00 92.19 103 ASN A CA 1
ATOM 807 C C . ASN A 1 103 ? -9.516 -2.333 -3.920 1.00 92.19 103 ASN A C 1
ATOM 809 O O . ASN A 1 103 ? -10.595 -1.816 -3.649 1.00 92.19 103 ASN A O 1
ATOM 813 N N . ILE A 1 104 ? -8.973 -2.209 -5.138 1.00 92.00 104 ILE A N 1
ATOM 814 C CA . ILE A 1 104 ? -9.651 -1.499 -6.236 1.00 92.00 104 ILE A CA 1
ATOM 815 C C . ILE A 1 104 ? -10.992 -2.168 -6.552 1.00 92.00 104 ILE A C 1
ATOM 817 O O . ILE A 1 104 ? -12.004 -1.478 -6.653 1.00 92.00 104 ILE A O 1
ATOM 821 N N . LEU A 1 105 ? -11.017 -3.498 -6.673 1.00 91.38 105 LEU A N 1
ATOM 822 C CA . LEU A 1 105 ? -12.248 -4.242 -6.943 1.00 91.38 105 LEU A CA 1
ATOM 823 C C . LEU A 1 105 ? -13.271 -4.081 -5.811 1.00 91.38 105 LEU A C 1
ATOM 825 O O . LEU A 1 105 ? -14.434 -3.794 -6.089 1.00 91.38 105 LEU A O 1
ATOM 829 N N . GLU A 1 106 ? -12.848 -4.205 -4.552 1.00 87.44 106 GLU A N 1
ATOM 830 C CA . GLU A 1 106 ? -13.712 -4.029 -3.376 1.00 87.44 106 GLU A CA 1
ATOM 831 C C . GLU A 1 106 ? -14.316 -2.618 -3.322 1.00 87.44 106 GLU A C 1
ATOM 833 O O . GLU A 1 106 ? -15.526 -2.472 -3.143 1.00 87.44 106 GLU A O 1
ATOM 838 N N . LEU A 1 107 ? -13.513 -1.576 -3.557 1.00 83.88 107 LEU A N 1
ATOM 839 C CA . LEU A 1 107 ? -13.989 -0.191 -3.601 1.00 83.88 107 LEU A CA 1
ATOM 840 C C . LEU A 1 107 ? -14.928 0.069 -4.784 1.00 83.88 107 LEU A C 1
ATOM 842 O O . LEU A 1 107 ? -15.921 0.78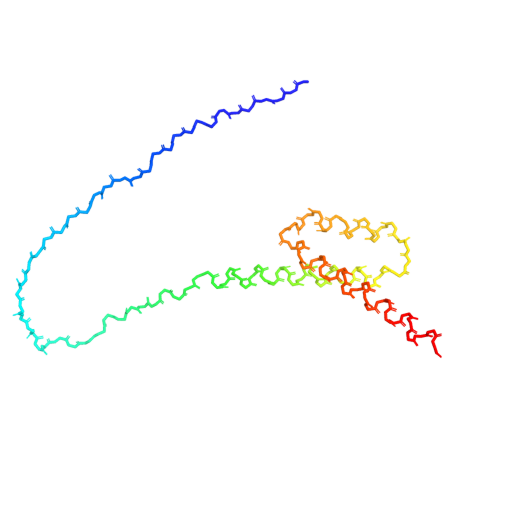5 -4.630 1.00 83.88 107 LEU A O 1
ATOM 846 N N . CYS A 1 108 ? -14.644 -0.509 -5.953 1.00 79.44 108 CYS A N 1
ATOM 847 C CA . CYS A 1 108 ? -15.524 -0.423 -7.116 1.00 79.44 108 CYS A CA 1
ATOM 848 C C . CYS A 1 108 ? -16.880 -1.079 -6.835 1.00 79.44 108 CYS A C 1
ATOM 850 O O . CYS A 1 108 ? -17.913 -0.469 -7.103 1.00 79.44 108 CYS A O 1
ATOM 852 N N . ILE A 1 109 ? -16.895 -2.278 -6.250 1.00 78.38 109 ILE A N 1
ATOM 853 C CA . ILE A 1 109 ? -18.131 -3.001 -5.926 1.00 78.38 109 ILE A CA 1
ATOM 854 C C . ILE A 1 109 ? -18.911 -2.271 -4.828 1.00 78.38 109 ILE A C 1
ATOM 856 O O . ILE A 1 109 ? -20.101 -2.016 -4.996 1.00 78.38 109 ILE A O 1
ATOM 860 N N . HIS A 1 110 ? -18.252 -1.869 -3.738 1.00 73.25 110 HIS A N 1
ATOM 861 C CA . HIS A 1 110 ? -18.900 -1.157 -2.635 1.00 73.25 110 HIS A CA 1
ATOM 862 C C . HIS A 1 110 ? -19.536 0.160 -3.103 1.00 73.25 110 HIS A C 1
ATOM 864 O O . HIS A 1 110 ? -20.671 0.462 -2.744 1.00 73.25 110 HIS A O 1
ATOM 870 N N . ARG A 1 111 ? -18.856 0.923 -3.971 1.00 66.38 111 ARG A N 1
ATOM 871 C CA . ARG A 1 111 ? -19.436 2.145 -4.549 1.00 66.38 111 ARG A CA 1
ATOM 872 C C . ARG A 1 111 ? -20.602 1.875 -5.498 1.00 66.38 111 ARG A C 1
ATOM 874 O O . ARG A 1 111 ? -21.526 2.674 -5.512 1.00 66.38 111 ARG A O 1
ATOM 881 N N . VAL A 1 112 ? -20.598 0.780 -6.257 1.00 65.44 112 VAL A N 1
ATOM 882 C CA . VAL A 1 112 ? -21.726 0.415 -7.138 1.00 65.44 112 VAL A CA 1
ATOM 883 C C . VAL A 1 112 ? -22.953 -0.036 -6.336 1.00 65.44 112 VAL A C 1
ATOM 885 O O . VAL A 1 112 ? -24.077 0.292 -6.710 1.00 65.44 112 VAL A O 1
ATOM 888 N N . VAL A 1 113 ? -22.753 -0.753 -5.226 1.00 67.88 113 VAL A N 1
ATOM 889 C CA . VAL A 1 113 ? -23.849 -1.251 -4.376 1.00 67.88 113 VAL A CA 1
ATOM 890 C C . VAL A 1 113 ? -24.486 -0.135 -3.543 1.00 67.88 113 VAL A C 1
ATOM 892 O O . VAL A 1 113 ? -25.696 -0.137 -3.378 1.00 67.88 113 VAL A O 1
ATOM 895 N N . VAL A 1 114 ? -23.710 0.837 -3.053 1.00 62.31 114 VAL A N 1
ATOM 896 C CA . VAL A 1 114 ? -24.233 1.961 -2.242 1.00 62.31 114 VAL A CA 1
ATOM 897 C C . VAL A 1 114 ? -24.943 3.036 -3.090 1.00 62.31 114 VAL A C 1
ATOM 899 O O . VAL A 1 114 ? -25.634 3.890 -2.545 1.00 62.31 114 VAL A O 1
ATOM 902 N N . LEU A 1 115 ? -24.784 3.015 -4.419 1.00 60.06 115 LEU A N 1
ATOM 903 C CA . LEU A 1 115 ? -25.402 3.977 -5.346 1.00 60.06 115 LEU A CA 1
ATOM 904 C C . LEU A 1 115 ? -26.689 3.466 -6.034 1.00 60.06 115 LEU A C 1
ATOM 906 O O . LEU A 1 115 ? -27.217 4.184 -6.883 1.00 60.06 115 LEU A O 1
ATOM 910 N N . ASN A 1 116 ? -27.188 2.270 -5.692 1.00 51.59 116 ASN A N 1
ATOM 911 C CA . ASN A 1 116 ? -28.510 1.752 -6.096 1.00 51.59 116 ASN A CA 1
ATOM 912 C C . ASN A 1 116 ? -29.466 1.722 -4.901 1.00 51.59 116 ASN A C 1
ATOM 914 O O . ASN A 1 116 ? -30.680 1.905 -5.134 1.00 51.59 116 ASN A O 1
#